Protein AF-A0A971K6E2-F1 (afdb_monomer)

Structure (mmCIF, N/CA/C/O backbone):
data_AF-A0A971K6E2-F1
#
_entry.id   AF-A0A971K6E2-F1
#
loop_
_atom_site.group_PDB
_atom_site.id
_atom_site.type_symbol
_atom_site.label_atom_id
_atom_site.label_alt_id
_atom_site.label_comp_id
_atom_site.label_asym_id
_atom_site.label_entity_id
_atom_site.label_seq_id
_atom_site.pdbx_PDB_ins_code
_atom_site.Cartn_x
_atom_site.Cartn_y
_atom_site.Cartn_z
_atom_site.occupancy
_atom_site.B_iso_or_equiv
_atom_site.auth_seq_id
_atom_site.auth_comp_id
_atom_site.auth_asym_id
_atom_site.auth_atom_id
_atom_site.pdbx_PDB_model_num
ATOM 1 N N . MET A 1 1 ? -3.226 -23.097 4.610 1.00 48.31 1 MET A N 1
ATOM 2 C CA . MET A 1 1 ? -4.183 -22.172 5.257 1.00 48.31 1 MET A CA 1
ATOM 3 C C . MET A 1 1 ? -3.437 -21.345 6.285 1.00 48.31 1 MET A C 1
ATOM 5 O O . MET A 1 1 ? -2.586 -21.902 6.966 1.00 48.31 1 MET A O 1
ATOM 9 N N . LYS A 1 2 ? -3.692 -20.036 6.366 1.00 54.94 2 LYS A N 1
ATOM 10 C CA . LYS A 1 2 ? -3.192 -19.197 7.465 1.00 54.94 2 LYS A CA 1
ATOM 11 C C . LYS A 1 2 ? -4.391 -18.617 8.205 1.00 54.94 2 LYS A C 1
ATOM 13 O O . LYS A 1 2 ? -5.265 -18.020 7.579 1.00 54.94 2 LYS A O 1
ATOM 18 N N . THR A 1 3 ? -4.412 -18.803 9.517 1.00 60.56 3 THR A N 1
ATOM 19 C CA . THR A 1 3 ? -5.441 -18.256 10.401 1.00 60.56 3 THR A CA 1
ATOM 20 C C . THR A 1 3 ? -4.994 -16.876 10.861 1.00 60.56 3 THR A C 1
ATOM 22 O O . THR A 1 3 ? -3.917 -16.730 11.442 1.00 60.56 3 THR A O 1
ATOM 25 N N . TYR A 1 4 ? -5.801 -15.857 10.581 1.00 60.03 4 TYR A N 1
ATOM 26 C CA . TYR A 1 4 ? -5.575 -14.498 11.060 1.00 60.03 4 TYR A CA 1
ATOM 27 C C . TYR A 1 4 ? -6.543 -14.210 12.201 1.00 60.03 4 TYR A C 1
ATOM 29 O O . TYR A 1 4 ? -7.752 -14.372 12.049 1.00 60.03 4 TYR A O 1
ATOM 37 N N . ILE A 1 5 ? -6.003 -13.793 13.343 1.00 66.12 5 ILE A N 1
ATOM 38 C CA . ILE A 1 5 ? -6.780 -13.396 14.517 1.00 66.12 5 ILE A CA 1
ATOM 39 C C . ILE A 1 5 ? -6.743 -11.873 14.589 1.00 66.12 5 ILE A C 1
ATOM 41 O O . ILE A 1 5 ? -5.662 -11.283 14.661 1.00 66.12 5 ILE A O 1
ATOM 45 N N . PHE A 1 6 ? -7.909 -11.239 14.538 1.00 66.44 6 PHE A N 1
ATOM 46 C CA . PHE A 1 6 ? -8.034 -9.789 14.659 1.00 66.44 6 PHE A CA 1
ATOM 47 C C . PHE A 1 6 ? -9.245 -9.428 15.515 1.00 66.44 6 PHE A C 1
ATOM 49 O O . PHE A 1 6 ? -10.191 -10.204 15.636 1.00 66.44 6 PHE A O 1
ATOM 56 N N . ARG A 1 7 ? -9.221 -8.241 16.116 1.00 67.00 7 ARG A N 1
ATOM 57 C CA . ARG A 1 7 ? -10.324 -7.704 16.913 1.00 67.00 7 ARG A CA 1
ATOM 58 C C . ARG A 1 7 ? -11.010 -6.573 16.162 1.00 67.00 7 ARG A C 1
ATOM 60 O O . ARG A 1 7 ? -10.358 -5.793 15.466 1.00 67.00 7 ARG A O 1
ATOM 67 N N . SER A 1 8 ? -12.328 -6.484 16.296 1.00 62.31 8 SER A N 1
ATOM 68 C CA . SER A 1 8 ? -13.113 -5.364 15.774 1.00 62.31 8 SER A CA 1
ATOM 69 C C . SER A 1 8 ? -13.676 -4.530 16.924 1.00 62.31 8 SER A C 1
ATOM 71 O O . SER A 1 8 ? -14.166 -5.080 17.911 1.00 62.31 8 SER A O 1
ATOM 73 N N . ILE A 1 9 ? -13.595 -3.202 16.809 1.00 63.19 9 ILE A N 1
ATOM 74 C CA . ILE A 1 9 ? -14.246 -2.256 17.726 1.00 63.19 9 ILE A CA 1
ATOM 75 C C . ILE A 1 9 ? -15.148 -1.332 16.920 1.00 63.19 9 ILE A C 1
ATOM 77 O O . ILE A 1 9 ? -14.732 -0.791 15.891 1.00 63.19 9 ILE A O 1
ATOM 81 N N . LEU A 1 10 ? -16.372 -1.129 17.402 1.00 61.12 10 LEU A N 1
ATOM 82 C CA . LEU A 1 10 ? -17.264 -0.124 16.845 1.00 61.12 10 LEU A CA 1
ATOM 83 C C . LEU A 1 10 ? -16.714 1.265 17.165 1.00 61.12 10 LEU A C 1
ATOM 85 O O . LEU A 1 10 ? -16.448 1.589 18.326 1.00 61.12 10 LEU A O 1
ATOM 89 N N . THR A 1 11 ? -16.543 2.073 16.127 1.00 57.09 11 THR A N 1
ATOM 90 C CA . THR A 1 11 ? -16.161 3.471 16.285 1.00 57.09 11 THR A CA 1
ATOM 91 C C . THR A 1 11 ? -17.369 4.337 15.979 1.00 57.09 11 THR A C 1
ATOM 93 O O . THR A 1 11 ? -17.895 4.298 14.868 1.00 57.09 11 THR A O 1
ATOM 96 N N . GLU A 1 12 ? -17.807 5.118 16.957 1.00 54.91 12 GLU A N 1
ATOM 97 C CA . GLU A 1 12 ? -18.881 6.088 16.776 1.00 54.91 12 GLU A CA 1
ATOM 98 C C . GLU A 1 12 ? -18.287 7.492 16.707 1.00 54.91 12 GLU A C 1
ATOM 100 O O . GLU A 1 12 ? -17.352 7.833 17.434 1.00 54.91 12 GLU A O 1
ATOM 105 N N . HIS A 1 13 ? -18.814 8.301 15.792 1.00 47.31 13 HIS A N 1
ATOM 106 C CA . HIS A 1 13 ? -18.538 9.727 15.781 1.00 47.31 13 HIS A CA 1
ATOM 107 C C . HIS A 1 13 ? -19.478 10.372 16.788 1.00 47.31 13 HIS A C 1
ATOM 109 O O . HIS A 1 13 ? -20.684 10.427 16.558 1.00 47.31 13 HIS A O 1
ATOM 115 N N . VAL A 1 14 ? -18.924 10.826 17.905 1.00 55.97 14 VAL A N 1
ATOM 116 C CA . VAL A 1 14 ? -19.667 11.560 18.922 1.00 55.97 14 VAL A CA 1
ATOM 117 C C . VAL A 1 14 ? -19.261 13.018 18.806 1.00 55.97 14 VAL A C 1
ATOM 119 O O . VAL A 1 14 ? -18.083 13.370 18.874 1.00 55.97 14 VAL A O 1
ATOM 122 N N . GLU A 1 15 ? -20.240 13.879 18.568 1.00 44.03 15 GLU A N 1
ATOM 123 C CA . GLU A 1 15 ? -20.032 15.319 18.562 1.00 44.03 15 GLU A CA 1
ATOM 124 C C . GLU A 1 15 ? -19.977 15.811 20.012 1.00 44.03 15 GLU A C 1
ATOM 126 O O . GLU A 1 15 ? -20.950 15.682 20.756 1.00 44.03 15 GLU A O 1
ATOM 131 N N . ARG A 1 16 ? -18.826 16.344 20.438 1.00 54.72 16 ARG A N 1
ATOM 132 C CA . ARG A 1 16 ? -18.672 16.962 21.761 1.00 54.72 16 ARG A CA 1
ATOM 133 C C . ARG A 1 16 ? -18.373 18.445 21.611 1.00 54.72 16 ARG A C 1
ATOM 135 O O . ARG A 1 16 ? -17.514 18.855 20.830 1.00 54.72 16 ARG A O 1
ATOM 142 N N . VAL A 1 17 ? -19.084 19.254 22.388 1.00 52.97 17 VAL A N 1
ATOM 143 C CA . VAL A 1 17 ? -18.851 20.699 22.470 1.00 52.97 17 VAL A CA 1
ATOM 144 C C . VAL A 1 17 ? -17.563 20.941 23.258 1.00 52.97 17 VAL A C 1
ATOM 146 O O . VAL A 1 17 ? -17.338 20.321 24.303 1.00 52.97 17 VAL A O 1
ATOM 149 N N . ILE A 1 18 ? -16.687 21.808 22.750 1.00 57.56 18 ILE A N 1
ATOM 150 C CA . ILE A 1 18 ? -15.455 22.175 23.453 1.00 57.56 18 ILE A CA 1
ATOM 151 C C . ILE A 1 18 ? -15.828 23.168 24.570 1.00 57.56 18 ILE A C 1
ATOM 153 O O . ILE A 1 18 ? -16.385 24.228 24.270 1.00 57.56 18 ILE A O 1
ATOM 157 N N . PRO A 1 19 ? -15.525 22.882 25.852 1.00 46.97 19 PRO A N 1
ATOM 1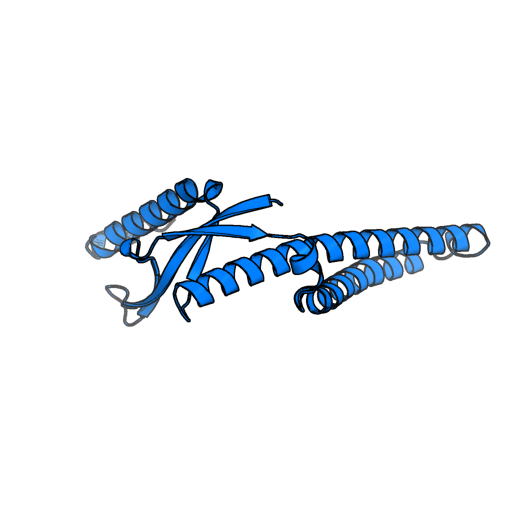58 C CA . PRO A 1 19 ? -15.949 23.727 2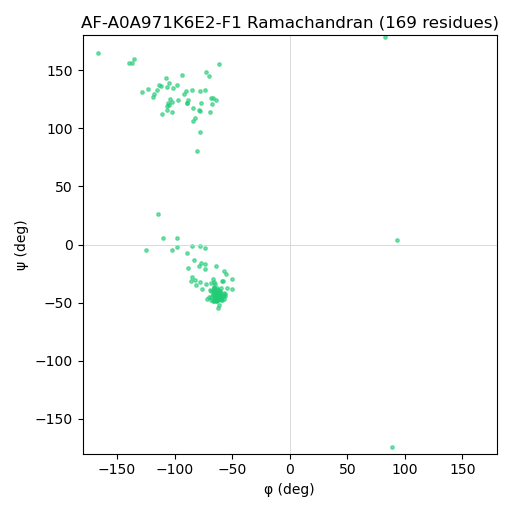6.962 1.00 46.97 19 PRO A CA 1
ATOM 159 C C . PRO A 1 19 ? -15.291 25.102 26.854 1.00 46.97 19 PRO A C 1
ATOM 161 O O . PRO A 1 19 ? -14.064 25.190 26.800 1.00 46.97 19 PRO A O 1
ATOM 164 N N . GLY A 1 20 ? -16.105 26.159 26.842 1.00 52.03 20 GLY A N 1
ATOM 165 C CA . GLY A 1 20 ? -15.648 27.547 26.711 1.00 52.03 20 GLY A CA 1
ATOM 166 C C . GLY A 1 20 ? -15.627 28.096 25.280 1.00 52.03 20 GLY A C 1
ATOM 167 O O . GLY A 1 20 ? -15.205 29.232 25.088 1.00 52.03 20 GLY A O 1
ATOM 168 N N . THR A 1 21 ? -16.092 27.341 24.276 1.00 55.91 21 THR A N 1
ATOM 169 C CA . THR A 1 21 ? -16.240 27.836 22.894 1.00 55.91 21 THR A CA 1
ATOM 170 C C . THR A 1 21 ? -17.580 27.413 22.282 1.00 55.91 21 THR A C 1
ATOM 172 O O . THR A 1 21 ? -18.182 26.443 22.730 1.00 55.91 21 THR A O 1
ATOM 175 N N . VAL A 1 22 ? -18.036 28.110 21.234 1.00 52.56 22 VAL A N 1
ATOM 176 C CA . VAL A 1 22 ? -19.247 27.753 20.454 1.00 52.56 22 VAL A CA 1
ATOM 177 C C . VAL A 1 22 ? -18.970 26.602 19.466 1.00 52.56 22 VAL A C 1
ATOM 179 O O . VAL A 1 22 ? -19.854 26.159 18.741 1.00 52.56 22 VAL A O 1
ATOM 182 N N . PHE A 1 23 ? -17.733 26.103 19.415 1.00 42.97 23 PHE A N 1
ATOM 183 C CA . PHE A 1 23 ? -17.315 25.087 18.459 1.00 42.97 23 PHE A CA 1
ATOM 184 C C . PHE A 1 23 ? -17.517 23.675 19.015 1.00 42.97 23 PHE A C 1
ATOM 186 O O . PHE A 1 23 ? -17.094 23.345 20.129 1.00 42.97 23 PHE A O 1
ATOM 193 N N . SER A 1 24 ? -18.129 22.819 18.202 1.00 49.09 24 SER A N 1
ATOM 194 C CA . SER A 1 24 ? -18.163 21.377 18.408 1.00 49.09 24 SER A CA 1
ATOM 195 C C . SER A 1 24 ? -17.018 20.702 17.655 1.00 49.09 24 SER A C 1
ATOM 197 O O . SER A 1 24 ? -16.593 21.141 16.583 1.00 49.09 24 SER A O 1
ATOM 199 N N . ARG A 1 25 ? -16.483 19.622 18.230 1.00 47.34 25 ARG A N 1
ATOM 200 C CA . ARG A 1 25 ? -15.513 18.751 17.566 1.00 47.34 25 ARG A CA 1
ATOM 201 C C . ARG A 1 25 ? -16.120 17.362 17.438 1.00 47.34 25 ARG A C 1
ATOM 203 O O . ARG A 1 25 ? -16.584 16.790 18.422 1.00 47.34 25 ARG A O 1
ATOM 210 N N . MET A 1 26 ? -16.085 16.803 16.229 1.00 45.81 26 MET A N 1
ATOM 211 C CA . MET A 1 26 ? -16.364 15.381 16.041 1.00 45.81 26 MET A CA 1
ATOM 212 C C . MET A 1 26 ? -15.216 14.575 16.639 1.00 45.81 26 MET A C 1
ATOM 214 O O . MET A 1 26 ? -14.085 14.621 16.146 1.00 45.81 26 MET A O 1
ATOM 218 N N . GLU A 1 27 ? -15.503 13.824 17.693 1.00 54.00 27 GLU A N 1
ATOM 219 C CA . GLU A 1 27 ? -14.555 12.917 18.312 1.00 54.00 27 GLU A CA 1
ATOM 220 C C . GLU A 1 27 ? -14.919 11.473 17.972 1.00 54.00 27 GLU A C 1
ATOM 222 O O . GLU A 1 27 ? -16.076 11.067 18.012 1.00 54.00 27 GLU A O 1
ATOM 227 N N . LEU A 1 28 ? -13.912 10.679 17.613 1.00 54.25 28 LEU A N 1
ATOM 228 C CA . LEU A 1 28 ? -14.083 9.235 17.493 1.00 54.25 28 LEU A CA 1
ATOM 229 C C . LEU A 1 28 ? -14.070 8.648 18.907 1.00 54.25 28 LEU A C 1
ATOM 231 O O . LEU A 1 28 ? -13.045 8.724 19.596 1.00 54.25 28 LEU A O 1
ATOM 235 N N . GLU A 1 29 ? -15.196 8.083 19.331 1.00 56.12 29 GLU A N 1
ATOM 236 C CA . GLU A 1 29 ? -15.305 7.294 20.553 1.00 56.12 29 GLU A CA 1
ATOM 237 C C . GLU A 1 29 ? -15.300 5.802 20.217 1.00 56.12 29 GLU A C 1
ATOM 239 O O . GLU A 1 29 ? -15.968 5.328 19.295 1.00 56.12 29 GLU A O 1
ATOM 244 N N . PHE A 1 30 ? -14.511 5.051 20.982 1.00 56.22 30 PHE A N 1
ATOM 245 C CA . PHE A 1 30 ? -14.396 3.605 20.856 1.00 56.22 30 PHE A CA 1
ATOM 246 C C . PHE A 1 30 ? -15.209 2.953 21.973 1.00 56.22 30 PHE A C 1
ATOM 248 O O . PHE A 1 30 ? -14.858 3.082 23.150 1.00 56.22 30 PHE A O 1
ATOM 255 N N . LYS A 1 31 ? -16.282 2.237 21.617 1.00 55.31 31 LYS A N 1
ATOM 256 C CA . LYS A 1 31 ? -17.064 1.456 22.585 1.00 55.31 31 LYS A CA 1
ATOM 257 C C . LYS A 1 31 ? -16.332 0.152 22.897 1.00 55.31 31 LYS A C 1
ATOM 259 O O . LYS A 1 31 ? -16.439 -0.832 22.167 1.00 55.31 31 LYS A O 1
ATOM 264 N N . GLU A 1 32 ? -15.577 0.147 23.994 1.00 55.44 32 GLU A N 1
ATOM 265 C CA . GLU A 1 32 ? -14.811 -1.021 24.467 1.00 55.44 32 GLU A CA 1
ATOM 266 C C . GLU A 1 32 ? -15.699 -2.253 24.718 1.00 55.44 32 GLU A C 1
ATOM 268 O O . GLU A 1 32 ? -15.279 -3.382 24.451 1.00 55.44 32 GLU A O 1
ATOM 273 N N . SER A 1 33 ? -16.960 -2.034 25.113 1.00 53.91 33 SER A N 1
ATOM 274 C CA . SER A 1 33 ? -17.973 -3.078 25.326 1.00 53.91 33 SER A CA 1
ATOM 275 C C . SER A 1 33 ? -18.359 -3.844 24.058 1.00 53.91 33 SER A C 1
ATOM 277 O O . SER A 1 33 ? -18.915 -4.934 24.146 1.00 53.91 33 SER A O 1
ATOM 279 N N . THR A 1 34 ? -18.067 -3.303 22.872 1.00 57.62 34 THR A N 1
ATOM 280 C CA . THR A 1 34 ? -18.366 -3.954 21.588 1.00 57.62 34 THR A CA 1
ATOM 281 C C . THR A 1 34 ? -17.147 -4.682 21.017 1.00 57.62 34 THR A C 1
ATOM 283 O O . THR A 1 34 ? -17.210 -5.188 19.900 1.00 57.62 34 THR A O 1
ATOM 286 N N . SER A 1 35 ? -16.021 -4.771 21.731 1.00 57.66 35 SER A N 1
ATOM 287 C CA . SER A 1 35 ? -14.852 -5.497 21.223 1.00 57.66 35 SER A CA 1
ATOM 288 C C . SER A 1 35 ? -15.134 -7.005 21.112 1.00 57.66 35 SER A C 1
ATOM 290 O O . SER A 1 35 ? -15.568 -7.635 22.071 1.00 57.66 35 SER A O 1
ATOM 292 N N . ALA A 1 36 ? -14.922 -7.606 19.935 1.00 62.62 36 ALA A N 1
ATOM 293 C CA . ALA A 1 36 ? -14.801 -9.065 19.830 1.00 62.62 36 ALA A CA 1
ATOM 294 C C . ALA A 1 36 ? -13.668 -9.477 18.911 1.00 62.62 36 ALA A C 1
ATOM 296 O O . ALA A 1 36 ? -13.224 -8.733 18.032 1.00 62.62 36 ALA A O 1
ATOM 297 N N . GLN A 1 37 ? -13.213 -10.694 19.168 1.00 60.56 37 GLN A N 1
ATOM 298 C CA . GLN A 1 37 ? -12.170 -11.369 18.435 1.00 60.56 37 GLN A CA 1
ATOM 299 C C . GLN A 1 37 ? -12.789 -12.203 17.316 1.00 60.56 37 GLN A C 1
ATOM 301 O O . GLN A 1 37 ? -13.689 -13.004 17.549 1.00 60.56 37 GLN A O 1
ATOM 306 N N . HIS A 1 38 ? -12.268 -12.027 16.110 1.00 65.81 38 HIS A N 1
ATOM 307 C CA . HIS A 1 38 ? -12.658 -12.760 14.919 1.00 65.81 38 HIS A CA 1
ATOM 308 C C . HIS A 1 38 ? -11.481 -13.623 14.463 1.00 65.81 38 HIS A C 1
ATOM 310 O O . HIS A 1 38 ? -10.325 -13.182 14.457 1.00 65.81 38 HIS A O 1
ATOM 316 N N . LYS A 1 39 ? -11.774 -14.868 14.082 1.00 57.66 39 LYS A N 1
ATOM 317 C CA . LYS A 1 39 ? -10.810 -15.773 13.452 1.00 57.66 39 LYS A CA 1
ATOM 318 C C . LYS A 1 39 ? -11.164 -15.876 11.980 1.00 57.66 39 LYS A C 1
ATOM 320 O O . LYS A 1 39 ? -12.227 -16.371 11.632 1.00 57.66 39 LYS A O 1
ATOM 325 N N . LEU A 1 40 ? -10.265 -15.412 11.124 1.00 59.16 40 LEU A N 1
ATOM 326 C CA . LEU A 1 40 ? -10.455 -15.452 9.685 1.00 59.16 40 LEU A CA 1
ATOM 327 C C . LEU A 1 40 ? -9.488 -16.453 9.074 1.00 59.16 40 LEU A C 1
ATOM 329 O O . LEU A 1 40 ? -8.268 -16.259 9.067 1.00 59.16 40 LEU A O 1
ATOM 333 N N . GLU A 1 41 ? -10.053 -17.538 8.563 1.00 60.91 41 GLU A N 1
ATOM 334 C CA . GLU A 1 41 ? -9.325 -18.517 7.774 1.00 60.91 41 GLU A CA 1
ATOM 335 C C . GLU A 1 41 ? -9.277 -18.035 6.329 1.00 60.91 41 GLU A C 1
ATOM 337 O O . GLU A 1 41 ? -10.275 -18.026 5.612 1.00 60.91 41 GLU A O 1
ATOM 342 N N . LEU A 1 42 ? -8.103 -17.571 5.904 1.00 58.28 42 LEU A N 1
ATOM 343 C CA . LEU A 1 42 ? -7.909 -17.063 4.553 1.00 58.28 42 LEU A CA 1
ATOM 344 C C . LEU A 1 42 ? -7.188 -18.095 3.693 1.00 58.28 42 LEU A C 1
ATOM 346 O O . LEU A 1 42 ? -6.051 -18.498 3.967 1.00 58.28 42 LEU A O 1
ATOM 350 N N . SER A 1 43 ? -7.845 -18.465 2.597 1.00 64.25 43 SER A N 1
ATOM 351 C CA . SER A 1 43 ? -7.194 -19.073 1.446 1.00 64.25 43 SER A CA 1
ATOM 352 C C . SER A 1 43 ? -6.637 -17.974 0.539 1.00 64.25 43 SER A C 1
ATOM 354 O O . SER A 1 43 ? -7.332 -17.011 0.212 1.00 64.25 43 SER A O 1
ATOM 356 N N . LEU A 1 44 ? -5.378 -18.118 0.110 1.00 60.47 44 LEU A N 1
ATOM 357 C CA . LEU A 1 44 ? -4.733 -17.199 -0.839 1.00 60.47 44 LEU A CA 1
ATOM 358 C C . LEU A 1 44 ? -5.504 -17.123 -2.162 1.00 60.47 44 LEU A C 1
ATOM 360 O O . LEU A 1 44 ? -5.562 -16.064 -2.777 1.00 60.47 44 LEU A O 1
ATOM 364 N N . LYS A 1 45 ? -6.148 -18.227 -2.560 1.00 63.25 45 LYS A N 1
ATOM 365 C CA . LYS A 1 45 ? -6.968 -18.302 -3.772 1.00 63.25 45 LYS A CA 1
ATOM 366 C C . LYS A 1 45 ? -8.119 -17.300 -3.727 1.00 63.25 45 LYS A C 1
ATOM 368 O O . LYS A 1 45 ? -8.298 -16.538 -4.668 1.00 63.25 45 LYS A O 1
ATOM 373 N N . ASP A 1 46 ? -8.807 -17.215 -2.594 1.00 64.25 46 ASP A N 1
ATOM 374 C CA . ASP A 1 46 ? -9.939 -16.306 -2.440 1.00 64.25 46 ASP A CA 1
ATOM 375 C C . ASP A 1 46 ? -9.504 -14.837 -2.311 1.00 64.25 46 ASP A C 1
ATOM 377 O O . ASP A 1 46 ? -10.340 -13.945 -2.387 1.00 64.25 46 ASP A O 1
ATOM 381 N N . LEU A 1 47 ? -8.229 -14.585 -2.013 1.00 63.06 47 LEU A N 1
ATOM 382 C CA . LEU A 1 47 ? -7.626 -13.251 -1.935 1.00 63.06 47 LEU A CA 1
ATOM 383 C C . LEU A 1 47 ? -7.244 -12.747 -3.336 1.00 63.06 47 LEU A C 1
ATOM 385 O O . LEU A 1 47 ? -7.307 -11.552 -3.604 1.00 63.06 47 LEU A O 1
ATOM 389 N N . LEU A 1 48 ? -6.895 -13.675 -4.232 1.00 62.88 48 LEU A N 1
ATOM 390 C CA . LEU A 1 48 ? -6.578 -13.393 -5.628 1.00 62.88 48 LEU A CA 1
ATOM 391 C C . LEU A 1 48 ? -7.845 -13.133 -6.457 1.00 62.88 48 LEU A C 1
ATOM 393 O O . LEU A 1 48 ? -7.848 -12.225 -7.266 1.00 62.88 48 LEU A O 1
ATOM 397 N N . THR A 1 49 ? -8.961 -13.833 -6.243 1.00 64.69 49 THR A N 1
ATOM 398 C CA . THR A 1 49 ? -10.193 -13.607 -7.040 1.00 64.69 49 THR A CA 1
ATOM 399 C C . THR A 1 49 ? -10.965 -12.318 -6.729 1.00 64.69 49 THR A C 1
ATOM 401 O O . THR A 1 49 ? -11.967 -12.038 -7.388 1.00 64.69 49 THR A O 1
ATOM 404 N N . ASP A 1 50 ? -10.537 -11.532 -5.744 1.00 67.56 50 ASP A N 1
ATOM 405 C CA . ASP A 1 50 ? -11.256 -10.335 -5.310 1.00 67.56 50 ASP A CA 1
ATOM 406 C C . ASP A 1 50 ? -11.139 -9.180 -6.332 1.00 67.56 50 ASP A C 1
ATOM 408 O O . ASP A 1 50 ? -10.122 -8.986 -7.006 1.00 67.56 50 ASP A O 1
ATOM 412 N N . ARG A 1 51 ? -12.182 -8.345 -6.421 1.00 69.00 51 ARG A N 1
ATOM 413 C CA . ARG A 1 51 ? -12.228 -7.122 -7.243 1.00 69.00 51 ARG A CA 1
ATOM 414 C C . ARG A 1 51 ? -11.101 -6.147 -6.885 1.00 69.00 51 ARG A C 1
ATOM 416 O O . ARG A 1 51 ? -10.688 -5.356 -7.739 1.00 69.00 51 ARG A O 1
ATOM 423 N N . ALA A 1 52 ? -10.565 -6.268 -5.668 1.00 72.00 52 ALA A N 1
ATOM 424 C CA . ALA A 1 52 ? -9.355 -5.603 -5.195 1.00 72.00 52 ALA A CA 1
ATOM 425 C C . ALA A 1 52 ? -8.155 -5.764 -6.145 1.00 72.00 52 ALA A C 1
ATOM 427 O O . ALA A 1 52 ? -7.321 -4.861 -6.226 1.00 72.00 52 ALA A O 1
ATOM 428 N N . TRP A 1 53 ? -8.070 -6.865 -6.902 1.00 74.75 53 TRP A N 1
ATOM 429 C CA . TRP A 1 53 ? -6.958 -7.100 -7.824 1.00 74.75 53 TRP A CA 1
ATOM 430 C C . TRP A 1 53 ? -6.937 -6.089 -8.977 1.00 74.75 53 TRP A C 1
ATOM 432 O O . TRP A 1 53 ? -5.877 -5.568 -9.336 1.00 74.75 53 TRP A O 1
ATOM 442 N N . ARG A 1 54 ? -8.122 -5.738 -9.501 1.00 77.88 54 ARG A N 1
ATOM 443 C CA . ARG A 1 54 ? -8.266 -4.760 -10.591 1.00 77.88 54 ARG A CA 1
ATOM 444 C C . ARG A 1 54 ? -7.986 -3.345 -10.104 1.00 77.88 54 ARG A C 1
ATOM 446 O O . ARG A 1 54 ? -7.223 -2.632 -10.741 1.00 77.88 54 ARG A O 1
ATOM 453 N N . SER A 1 55 ? -8.557 -2.935 -8.970 1.00 81.75 55 SER A N 1
ATOM 454 C CA . SER A 1 55 ? -8.327 -1.585 -8.433 1.00 81.75 55 SER A CA 1
ATOM 455 C C . SER A 1 55 ? -6.863 -1.366 -8.049 1.00 81.75 55 SER A C 1
ATOM 457 O O . SER A 1 55 ? -6.294 -0.321 -8.355 1.00 81.75 55 SER A O 1
ATOM 459 N N . SER A 1 56 ? -6.226 -2.373 -7.445 1.00 82.31 56 SER A N 1
ATOM 460 C CA . SER A 1 56 ? -4.809 -2.308 -7.073 1.00 82.31 56 SER A CA 1
ATOM 461 C C . SER A 1 56 ? -3.897 -2.226 -8.298 1.00 82.31 56 SER A C 1
ATOM 463 O O . SER A 1 56 ? -2.871 -1.552 -8.232 1.00 82.31 56 SER A O 1
ATOM 465 N N . LEU A 1 57 ? -4.280 -2.852 -9.420 1.00 83.50 57 LEU A N 1
ATOM 466 C CA . LEU A 1 57 ? -3.543 -2.753 -10.683 1.00 83.50 57 LEU A CA 1
ATOM 467 C C . LEU A 1 57 ? -3.499 -1.303 -11.166 1.00 83.50 57 LEU A C 1
ATOM 469 O O . LEU A 1 57 ? -2.416 -0.769 -11.383 1.00 83.50 57 LEU A O 1
ATOM 473 N N . PHE A 1 58 ? -4.654 -0.640 -11.258 1.00 86.12 58 PHE A N 1
ATOM 474 C CA . PHE A 1 58 ? -4.722 0.748 -11.723 1.00 86.12 58 PHE A CA 1
ATOM 475 C C . PHE A 1 58 ? -3.954 1.712 -10.817 1.00 86.12 58 PHE A C 1
ATOM 477 O O . PHE A 1 58 ? -3.235 2.571 -11.318 1.00 86.12 58 PHE A O 1
ATOM 484 N N . ILE A 1 59 ? -4.048 1.543 -9.495 1.00 85.62 59 ILE A N 1
ATOM 485 C CA . ILE A 1 59 ? -3.298 2.377 -8.546 1.00 85.62 59 ILE A CA 1
ATOM 486 C C . ILE A 1 59 ? -1.791 2.166 -8.728 1.00 85.62 59 ILE A C 1
ATOM 488 O O . ILE A 1 59 ? -1.046 3.138 -8.836 1.00 85.62 59 ILE A O 1
ATOM 492 N N . SER A 1 60 ? -1.339 0.911 -8.803 1.00 87.44 60 SER A N 1
ATOM 493 C CA . SER A 1 60 ? 0.082 0.610 -9.004 1.00 87.44 60 SER A CA 1
ATOM 494 C C . SER A 1 60 ? 0.605 1.165 -10.331 1.00 87.44 60 SER A C 1
ATOM 496 O O . SER A 1 60 ? 1.669 1.778 -10.350 1.00 87.44 60 SER A O 1
ATOM 498 N N . LEU A 1 61 ? -0.178 1.052 -11.410 1.00 87.94 61 LEU A N 1
ATOM 499 C CA . LEU A 1 61 ? 0.165 1.597 -12.719 1.00 87.94 61 LEU A CA 1
ATOM 500 C C . LEU A 1 61 ? 0.249 3.120 -12.700 1.00 87.94 61 LEU A C 1
ATOM 502 O O . LEU A 1 61 ? 1.194 3.656 -13.259 1.00 87.94 61 LEU A O 1
ATOM 506 N N . LEU A 1 62 ? -0.681 3.820 -12.048 1.00 91.06 62 LEU A N 1
ATOM 507 C CA . LEU A 1 62 ? -0.639 5.283 -11.946 1.00 91.06 62 LEU A CA 1
ATOM 508 C C . LEU A 1 62 ? 0.613 5.765 -11.207 1.00 91.06 62 LEU A C 1
ATOM 510 O O . LEU A 1 62 ? 1.297 6.674 -11.676 1.00 91.06 62 LEU A O 1
ATOM 514 N N . VAL A 1 63 ? 0.942 5.129 -10.079 1.00 89.62 63 VAL A N 1
ATOM 515 C CA . VAL A 1 63 ? 2.138 5.468 -9.294 1.00 89.62 63 VAL A CA 1
ATOM 516 C C . VAL A 1 63 ? 3.406 5.184 -10.099 1.00 89.62 63 VAL A C 1
ATOM 518 O O . VAL A 1 63 ? 4.275 6.049 -10.215 1.00 89.62 63 VAL A O 1
ATOM 521 N N . CYS A 1 64 ? 3.509 3.997 -10.698 1.00 91.31 64 CYS A N 1
ATOM 522 C CA . CYS A 1 64 ? 4.675 3.615 -11.484 1.00 91.31 64 CYS A CA 1
ATOM 523 C C . CYS A 1 64 ? 4.812 4.457 -12.756 1.00 91.31 64 CYS A C 1
ATOM 525 O O . CYS A 1 64 ? 5.907 4.927 -13.039 1.00 91.31 64 CYS A O 1
ATOM 527 N N . ALA A 1 65 ? 3.729 4.722 -13.487 1.00 89.31 65 ALA A N 1
ATOM 528 C CA . ALA A 1 65 ? 3.759 5.577 -14.671 1.00 89.31 65 ALA A CA 1
ATOM 529 C C . ALA A 1 65 ? 4.215 7.001 -14.331 1.00 89.31 65 ALA A C 1
ATOM 531 O O . ALA A 1 65 ? 5.012 7.569 -15.071 1.00 89.31 65 ALA A O 1
ATOM 532 N N . GLY A 1 66 ? 3.780 7.554 -13.194 1.00 91.00 66 GLY A N 1
ATOM 533 C CA . GLY A 1 66 ? 4.256 8.853 -12.719 1.00 91.00 66 GLY A CA 1
ATOM 534 C C . GLY A 1 66 ? 5.759 8.855 -12.428 1.00 91.00 66 GLY A C 1
ATOM 535 O O . GLY A 1 66 ? 6.502 9.656 -12.992 1.00 91.00 66 GLY A O 1
ATOM 536 N N . VAL A 1 67 ? 6.233 7.935 -11.584 1.00 92.38 67 VAL A N 1
ATOM 537 C CA . VAL A 1 67 ? 7.644 7.899 -11.150 1.00 92.38 67 VAL A CA 1
ATOM 538 C C . VAL A 1 67 ? 8.589 7.517 -12.294 1.00 92.38 67 VAL A C 1
ATOM 540 O O . VAL A 1 67 ? 9.598 8.191 -12.522 1.00 92.38 67 VAL A O 1
ATOM 543 N N . PHE A 1 68 ? 8.272 6.457 -13.037 1.00 92.12 68 PHE A N 1
ATOM 544 C CA . PHE A 1 68 ? 9.091 6.013 -14.165 1.00 92.12 68 PHE A CA 1
ATOM 545 C C . PHE A 1 68 ? 8.967 6.962 -15.359 1.00 92.12 68 PHE A C 1
ATOM 547 O O . PHE A 1 68 ? 9.960 7.236 -16.017 1.00 92.12 68 PHE A O 1
ATOM 554 N N . GLY A 1 69 ? 7.805 7.570 -15.603 1.00 90.50 69 GLY A N 1
ATOM 555 C CA . GLY A 1 69 ? 7.667 8.604 -16.632 1.00 90.50 69 GLY A CA 1
ATOM 556 C C . GLY A 1 69 ? 8.559 9.820 -16.363 1.00 90.50 69 GLY A C 1
ATOM 557 O O . GLY A 1 69 ? 9.275 10.273 -17.257 1.00 90.50 69 GLY A O 1
ATOM 558 N N . LEU A 1 70 ? 8.582 10.309 -15.118 1.00 93.19 70 LEU A N 1
ATOM 559 C CA . LEU A 1 70 ? 9.434 11.434 -14.718 1.00 93.19 70 LEU A CA 1
ATOM 560 C C . LEU A 1 70 ? 10.923 11.093 -14.804 1.00 93.19 70 LEU A C 1
ATOM 562 O O . LEU A 1 70 ? 11.704 11.851 -15.379 1.00 93.19 70 LEU A O 1
ATOM 566 N N . THR A 1 71 ? 11.324 9.946 -14.254 1.00 91.56 71 THR A N 1
ATOM 567 C CA . THR A 1 71 ? 12.736 9.537 -14.266 1.00 91.56 71 THR A CA 1
ATOM 568 C C . THR A 1 71 ? 13.220 9.194 -15.676 1.00 91.56 71 THR A C 1
ATOM 570 O O . THR A 1 71 ? 14.355 9.520 -16.014 1.00 91.56 71 THR A O 1
ATOM 573 N N . TRP A 1 72 ? 12.356 8.651 -16.537 1.00 89.88 72 TRP A N 1
ATOM 574 C CA . TRP A 1 72 ? 12.635 8.476 -17.961 1.00 89.88 72 TRP A CA 1
ATOM 575 C C . TRP A 1 72 ? 12.843 9.811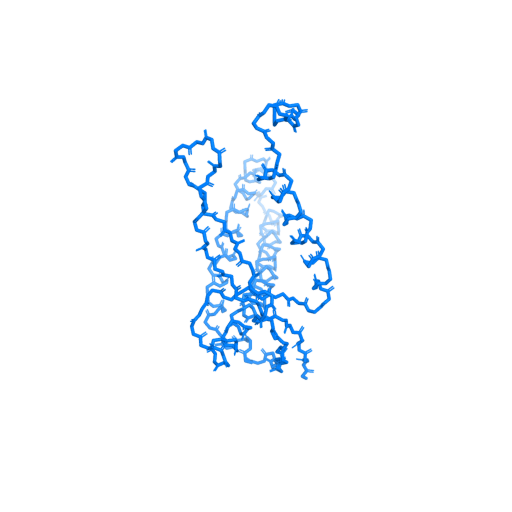 -18.678 1.00 89.88 72 TRP A C 1
ATOM 577 O O . TRP A 1 72 ? 13.837 9.983 -19.384 1.00 89.88 72 TRP A O 1
ATOM 587 N N . GLY A 1 73 ? 11.949 10.783 -18.466 1.00 88.75 73 GLY A N 1
ATOM 588 C CA . GLY A 1 73 ? 12.089 12.128 -19.028 1.00 88.75 73 GLY A CA 1
ATOM 589 C C . GLY A 1 73 ? 13.413 12.783 -18.627 1.00 88.75 73 GLY A C 1
ATOM 590 O O . GLY A 1 73 ? 14.138 13.299 -19.479 1.00 88.75 73 GLY A O 1
ATOM 591 N N . LEU A 1 74 ? 13.783 12.673 -17.348 1.00 91.31 74 LEU A N 1
ATOM 592 C CA . LEU A 1 74 ? 15.065 13.157 -16.835 1.00 91.31 74 LEU A CA 1
ATOM 593 C C . LEU A 1 74 ? 16.257 12.440 -17.492 1.00 91.31 74 LEU A C 1
ATOM 595 O O . LEU A 1 74 ? 17.243 13.081 -17.864 1.00 91.31 74 LEU A O 1
ATOM 599 N N . MET A 1 75 ? 16.160 11.122 -17.676 1.00 88.06 75 MET A N 1
ATOM 600 C CA . MET A 1 75 ? 17.198 10.308 -18.310 1.00 88.06 75 MET A CA 1
ATOM 601 C C . MET A 1 75 ? 17.425 10.721 -19.771 1.00 88.06 75 MET A C 1
ATOM 603 O O . MET A 1 75 ? 18.566 10.849 -20.208 1.00 88.06 75 MET A O 1
ATOM 607 N N . VAL A 1 76 ? 16.355 10.998 -20.519 1.00 87.62 76 VAL A N 1
ATOM 608 C CA . VAL A 1 76 ? 16.441 11.449 -21.918 1.00 87.62 76 VAL A CA 1
ATOM 609 C C . VAL A 1 76 ? 17.098 12.827 -22.043 1.00 87.62 76 VAL A C 1
ATOM 611 O O . VAL A 1 76 ? 17.862 13.052 -22.983 1.00 87.62 76 VAL A O 1
ATOM 614 N N . ILE A 1 77 ? 16.834 13.742 -21.105 1.00 89.00 77 ILE A N 1
ATOM 615 C CA . ILE A 1 77 ? 17.432 15.087 -21.104 1.00 89.00 77 ILE A CA 1
ATOM 616 C C . ILE A 1 77 ? 18.927 15.014 -20.772 1.00 89.00 77 ILE A C 1
ATOM 618 O O . ILE A 1 77 ? 19.741 15.637 -21.451 1.00 89.00 77 ILE A O 1
ATOM 622 N N . THR A 1 78 ? 19.294 14.236 -19.754 1.00 86.75 78 THR A N 1
ATOM 623 C CA . THR A 1 78 ? 20.664 14.187 -19.215 1.00 86.75 78 THR A CA 1
ATOM 624 C C . THR A 1 78 ? 21.609 13.288 -20.014 1.00 86.75 78 THR A C 1
ATOM 626 O O . THR A 1 78 ? 22.786 13.610 -20.152 1.00 86.75 78 THR A O 1
ATOM 629 N N . LEU A 1 79 ? 21.115 12.181 -20.576 1.00 83.75 79 LEU A N 1
ATOM 630 C CA . LEU A 1 79 ? 21.935 11.138 -21.211 1.00 83.75 79 LEU A CA 1
ATOM 631 C C . LEU A 1 79 ? 21.690 11.013 -22.719 1.00 83.75 79 LEU A C 1
ATOM 633 O O . LEU A 1 79 ? 21.920 9.959 -23.315 1.00 83.75 79 LEU A O 1
ATOM 637 N N . LYS A 1 80 ? 21.247 12.098 -23.360 1.00 77.06 80 LYS A N 1
ATOM 638 C CA . LYS A 1 80 ? 20.804 12.129 -24.763 1.00 77.06 80 LYS A CA 1
ATOM 639 C C . LYS A 1 80 ? 21.796 11.489 -25.750 1.00 77.06 80 LYS A C 1
ATOM 641 O O . LYS A 1 80 ? 21.364 10.785 -26.657 1.00 77.06 80 LYS A O 1
ATOM 646 N N . GLY A 1 81 ? 23.105 11.680 -25.548 1.00 71.44 81 GLY A N 1
ATOM 647 C CA . GLY A 1 81 ? 24.161 11.082 -26.382 1.00 71.44 81 GLY A CA 1
ATOM 648 C C . GLY A 1 81 ? 24.455 9.605 -26.084 1.00 71.44 81 GLY A C 1
ATOM 649 O O . GLY A 1 81 ? 24.758 8.847 -26.996 1.00 71.44 81 GLY A O 1
ATOM 650 N N . ALA A 1 82 ? 24.304 9.163 -24.832 1.00 73.12 82 ALA A N 1
ATOM 651 C CA . ALA A 1 82 ? 24.524 7.768 -24.431 1.00 73.12 82 ALA A CA 1
ATOM 652 C C . ALA A 1 82 ? 23.339 6.845 -24.785 1.00 73.12 82 ALA A C 1
ATOM 654 O O . ALA A 1 82 ? 23.485 5.626 -24.846 1.00 73.12 82 ALA A O 1
ATOM 655 N N . LEU A 1 83 ? 22.161 7.428 -25.030 1.00 75.38 83 LEU A N 1
ATOM 656 C CA . LEU A 1 83 ? 20.936 6.723 -25.423 1.00 75.38 83 LEU A CA 1
ATOM 657 C C . LEU A 1 83 ? 20.830 6.454 -26.936 1.00 75.38 83 LEU A C 1
ATOM 659 O O . LEU A 1 83 ? 19.838 5.859 -27.378 1.00 75.38 83 LEU A O 1
ATOM 663 N N . GLN A 1 84 ? 21.814 6.901 -27.721 1.00 77.19 84 GLN A N 1
ATOM 664 C CA . GLN A 1 84 ? 21.910 6.668 -29.160 1.00 77.19 84 GLN A CA 1
ATOM 665 C C . GLN A 1 84 ? 22.849 5.486 -29.449 1.00 77.19 84 GLN A C 1
ATOM 667 O O . GLN A 1 84 ? 23.905 5.347 -28.837 1.00 77.19 84 GLN A O 1
ATOM 672 N N . GLY A 1 85 ? 22.448 4.616 -30.380 1.00 80.50 85 GLY A N 1
ATOM 673 C CA . GLY A 1 85 ? 23.179 3.393 -30.725 1.00 80.50 85 GLY A CA 1
ATOM 674 C C . GLY A 1 85 ? 22.791 2.167 -29.889 1.00 80.50 85 GLY A C 1
ATOM 675 O O . GLY A 1 85 ? 21.863 2.197 -29.081 1.00 80.50 85 GLY A O 1
ATOM 676 N N . ASP A 1 86 ? 23.520 1.072 -30.100 1.00 80.38 86 ASP A N 1
ATOM 677 C CA . ASP A 1 86 ? 23.163 -0.271 -29.616 1.00 80.38 86 ASP A CA 1
ATOM 678 C C . ASP A 1 86 ? 23.184 -0.389 -28.076 1.00 80.38 86 ASP A C 1
ATOM 680 O O . ASP A 1 86 ? 22.297 -0.973 -27.450 1.00 80.38 86 ASP A O 1
ATOM 684 N N . ARG A 1 87 ? 24.137 0.302 -27.431 1.00 79.31 87 ARG A N 1
ATOM 685 C CA . ARG A 1 87 ? 24.198 0.439 -25.962 1.00 79.31 87 ARG A CA 1
ATOM 686 C C . ARG A 1 87 ? 23.005 1.210 -25.398 1.00 79.31 87 ARG A C 1
ATOM 688 O O . ARG A 1 87 ? 22.522 0.882 -24.316 1.00 79.31 87 ARG A O 1
ATOM 695 N N . GLY A 1 88 ? 22.503 2.195 -26.142 1.00 82.75 88 GLY A N 1
ATOM 696 C CA . GLY A 1 88 ? 21.310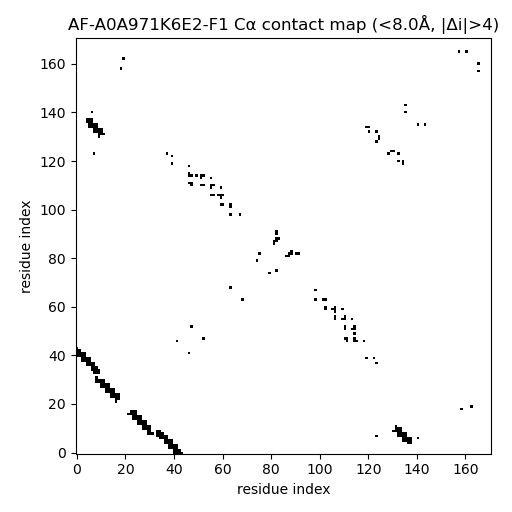 2.945 -25.778 1.00 82.75 88 GLY A CA 1
ATOM 697 C C . GLY A 1 88 ? 20.096 2.030 -25.672 1.00 82.75 88 GLY A C 1
ATOM 698 O O . GLY A 1 88 ? 19.393 2.085 -24.669 1.00 82.75 88 GLY A O 1
ATOM 699 N N . THR A 1 89 ? 19.894 1.141 -26.651 1.00 85.56 89 THR A N 1
ATOM 700 C CA . THR A 1 89 ? 18.791 0.162 -26.688 1.00 85.56 89 THR A CA 1
ATOM 701 C C . THR A 1 89 ? 18.784 -0.757 -25.466 1.00 85.56 89 THR A C 1
ATOM 703 O O . THR A 1 89 ? 17.734 -0.940 -24.848 1.00 85.56 89 THR A O 1
ATOM 706 N N . LEU A 1 90 ? 19.952 -1.261 -25.055 1.00 88.12 90 LEU A N 1
ATOM 707 C CA . LEU A 1 90 ? 20.113 -2.062 -23.833 1.00 88.12 90 LEU A CA 1
ATOM 708 C C . LEU A 1 90 ? 19.710 -1.293 -22.565 1.00 88.12 90 LEU A C 1
ATOM 710 O O . LEU A 1 90 ? 19.031 -1.843 -21.695 1.00 88.12 90 LEU A O 1
ATOM 714 N N . ILE A 1 91 ? 20.065 -0.009 -22.466 1.00 87.25 91 ILE A N 1
ATOM 715 C CA . ILE A 1 91 ? 19.675 0.839 -21.328 1.00 87.25 91 ILE A CA 1
ATOM 716 C C . ILE A 1 91 ? 18.152 1.035 -21.302 1.00 87.25 91 ILE A C 1
ATOM 718 O O . ILE A 1 91 ? 17.539 0.882 -20.248 1.00 87.25 91 ILE A O 1
ATOM 722 N N . LYS A 1 92 ? 17.508 1.286 -22.453 1.00 88.56 92 LYS A N 1
ATOM 723 C CA . LYS A 1 92 ? 16.035 1.415 -22.516 1.00 88.56 92 LYS A CA 1
ATOM 724 C C . LYS A 1 92 ? 15.344 0.114 -22.110 1.00 88.56 92 LYS A C 1
ATOM 726 O O . LYS A 1 92 ? 14.398 0.140 -21.328 1.00 88.56 92 LYS A O 1
ATOM 731 N N . ALA A 1 93 ? 15.829 -1.017 -22.624 1.00 89.56 93 ALA A N 1
ATOM 732 C CA . ALA A 1 93 ? 15.261 -2.334 -22.355 1.00 89.56 93 ALA A CA 1
ATOM 733 C C . ALA A 1 93 ? 15.406 -2.735 -20.880 1.00 89.56 93 ALA A C 1
ATOM 735 O O . ALA A 1 93 ? 14.435 -3.165 -20.260 1.00 89.56 93 ALA A O 1
ATOM 736 N N . SER A 1 94 ? 16.592 -2.547 -20.296 1.00 90.25 94 SER A N 1
ATOM 737 C CA . SER A 1 94 ? 16.832 -2.827 -18.874 1.00 90.25 94 SER A CA 1
ATOM 738 C C . SER A 1 94 ? 16.005 -1.918 -17.966 1.00 90.25 94 SER A C 1
ATOM 740 O O . SER A 1 94 ? 15.376 -2.405 -17.028 1.00 90.25 94 SER A O 1
ATOM 742 N N . TYR A 1 95 ? 15.916 -0.625 -18.279 1.00 91.38 95 TYR A N 1
ATOM 743 C CA . TYR A 1 95 ? 15.070 0.309 -17.543 1.00 91.38 95 TYR A CA 1
ATOM 744 C C . TYR A 1 95 ? 13.587 -0.086 -17.609 1.00 91.38 95 TYR A C 1
ATOM 746 O O . TYR A 1 95 ? 12.910 -0.122 -16.580 1.00 91.38 95 TYR A O 1
ATOM 754 N N . ALA A 1 96 ? 13.083 -0.450 -18.791 1.00 90.25 96 ALA A N 1
ATOM 755 C CA . ALA A 1 96 ? 11.713 -0.929 -18.955 1.00 90.25 96 ALA A CA 1
ATOM 756 C C . ALA A 1 96 ? 11.463 -2.226 -18.167 1.00 90.25 96 ALA A C 1
ATOM 758 O O . ALA A 1 96 ? 10.458 -2.331 -17.465 1.00 90.25 96 ALA A O 1
ATOM 759 N N . ALA A 1 97 ? 12.394 -3.184 -18.215 1.00 92.56 97 ALA A N 1
ATOM 760 C CA . ALA A 1 97 ? 12.290 -4.439 -17.474 1.00 92.56 97 ALA A CA 1
ATOM 761 C C . ALA A 1 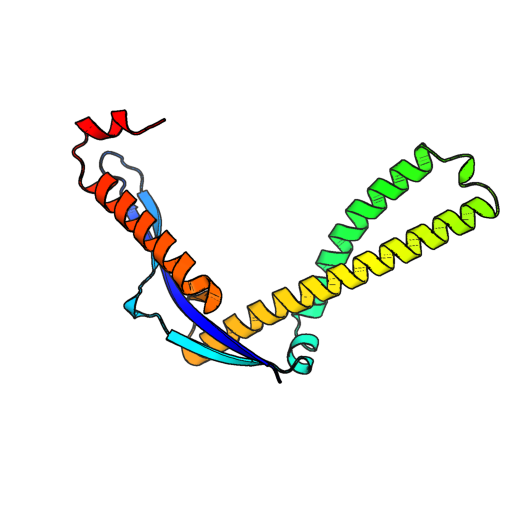97 ? 12.235 -4.207 -15.956 1.00 92.56 97 ALA A C 1
ATOM 763 O O . ALA A 1 97 ? 11.365 -4.757 -15.279 1.00 92.56 97 ALA A O 1
ATOM 764 N N . VAL A 1 98 ? 13.104 -3.339 -15.424 1.00 92.88 98 VAL A N 1
ATOM 765 C CA . VAL A 1 98 ? 13.092 -2.954 -14.003 1.00 92.88 98 VAL A CA 1
ATOM 766 C C . VAL A 1 98 ? 11.785 -2.250 -13.642 1.00 92.88 98 VAL A C 1
ATOM 768 O O . VAL A 1 98 ? 11.184 -2.567 -12.618 1.00 92.88 98 VAL A O 1
ATOM 771 N N . SER A 1 99 ? 11.305 -1.347 -14.498 1.00 90.12 99 SER A N 1
ATOM 772 C CA . SER A 1 99 ? 10.050 -0.619 -14.276 1.00 90.12 99 SER A CA 1
ATOM 773 C C . SER A 1 99 ? 8.854 -1.568 -14.171 1.00 90.12 99 SER A C 1
ATOM 775 O O . SER A 1 99 ? 8.042 -1.454 -13.252 1.00 90.12 99 SER A O 1
ATOM 777 N N . ILE A 1 100 ? 8.775 -2.553 -15.071 1.00 91.25 100 ILE A N 1
ATOM 778 C CA . ILE A 1 100 ? 7.732 -3.586 -15.061 1.00 91.25 100 ILE A CA 1
ATOM 779 C C . ILE A 1 100 ? 7.854 -4.461 -13.809 1.00 91.25 100 ILE A C 1
ATOM 781 O O . ILE A 1 100 ? 6.848 -4.709 -13.145 1.00 91.25 100 ILE A O 1
ATOM 785 N N . ALA A 1 101 ? 9.067 -4.892 -13.450 1.00 92.88 101 ALA A N 1
ATOM 786 C CA . ALA A 1 101 ? 9.296 -5.720 -12.268 1.00 92.88 101 ALA A CA 1
ATOM 787 C C . ALA A 1 101 ? 8.871 -5.004 -10.976 1.00 92.88 101 ALA A C 1
ATOM 789 O O . ALA A 1 101 ? 8.143 -5.570 -10.160 1.00 92.88 101 ALA A O 1
ATOM 790 N N . VAL A 1 102 ? 9.254 -3.734 -10.811 1.00 91.94 102 VAL A N 1
ATOM 791 C CA . VAL A 1 102 ? 8.854 -2.915 -9.657 1.00 91.94 102 VAL A CA 1
ATOM 792 C C . VAL A 1 102 ? 7.340 -2.714 -9.632 1.00 91.94 1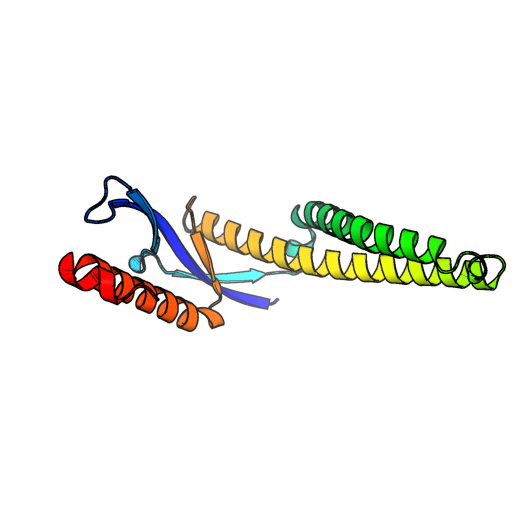02 VAL A C 1
ATOM 794 O O . VAL A 1 102 ? 6.725 -2.863 -8.575 1.00 91.94 102 VAL A O 1
ATOM 797 N N . CYS A 1 103 ? 6.721 -2.441 -10.783 1.00 90.81 103 CYS A N 1
ATOM 798 C CA . CYS A 1 103 ? 5.270 -2.296 -10.878 1.00 90.81 103 CYS A CA 1
ATOM 799 C C . CYS A 1 103 ? 4.541 -3.588 -10.489 1.00 90.81 103 CYS A C 1
ATOM 801 O O . CYS A 1 103 ? 3.562 -3.536 -9.746 1.00 90.81 103 CYS A O 1
ATOM 803 N N . ALA A 1 104 ? 5.036 -4.750 -10.924 1.00 88.38 104 ALA A N 1
ATOM 804 C CA . ALA A 1 104 ? 4.466 -6.048 -10.577 1.00 88.38 104 ALA A CA 1
ATOM 805 C C . ALA A 1 104 ? 4.576 -6.346 -9.072 1.00 88.38 104 ALA A C 1
ATOM 807 O O . ALA A 1 104 ? 3.608 -6.800 -8.458 1.00 88.38 104 ALA A O 1
ATOM 808 N N . ILE A 1 105 ? 5.724 -6.043 -8.456 1.00 90.31 105 ILE A N 1
ATOM 809 C CA . ILE A 1 105 ? 5.922 -6.205 -7.009 1.00 90.31 105 ILE A CA 1
ATOM 810 C C . ILE A 1 105 ? 4.970 -5.288 -6.236 1.00 90.31 105 ILE A C 1
ATOM 812 O O . ILE A 1 105 ? 4.271 -5.743 -5.327 1.00 90.31 105 ILE A O 1
ATOM 816 N N . LEU A 1 106 ? 4.908 -4.007 -6.606 1.00 88.50 106 LEU A N 1
ATOM 817 C CA . LEU A 1 106 ? 4.032 -3.034 -5.956 1.00 88.50 106 LEU A CA 1
ATOM 818 C C . LEU A 1 106 ? 2.563 -3.452 -6.076 1.00 88.50 106 LEU A C 1
ATOM 820 O O . LEU A 1 106 ? 1.826 -3.435 -5.087 1.00 88.50 106 LEU A O 1
ATOM 824 N N . TRP A 1 107 ? 2.153 -3.876 -7.270 1.00 87.50 107 TRP A N 1
ATOM 825 C CA . TRP A 1 107 ? 0.814 -4.381 -7.532 1.00 87.50 107 TRP A CA 1
ATOM 826 C C . TRP A 1 107 ? 0.464 -5.571 -6.639 1.00 87.50 107 TRP A C 1
ATOM 828 O O . TRP A 1 107 ? -0.608 -5.586 -6.027 1.00 87.50 107 TRP A O 1
ATOM 838 N N . PHE A 1 108 ? 1.369 -6.543 -6.514 1.00 85.75 108 PHE A N 1
ATOM 839 C CA . PHE A 1 108 ? 1.159 -7.715 -5.670 1.00 85.75 108 PHE A CA 1
ATOM 840 C C . PHE A 1 108 ? 0.995 -7.327 -4.196 1.00 85.75 108 PHE A C 1
ATOM 842 O O . PHE A 1 108 ? 0.036 -7.743 -3.543 1.00 85.75 108 PHE A O 1
ATOM 849 N N . VAL A 1 109 ? 1.877 -6.468 -3.677 1.00 86.19 109 VAL A N 1
ATOM 850 C CA . VAL A 1 109 ? 1.823 -6.008 -2.280 1.00 86.19 109 VAL A CA 1
ATOM 851 C C . VAL A 1 109 ? 0.521 -5.262 -1.985 1.00 86.19 109 VAL A C 1
ATOM 853 O O . VAL A 1 109 ? -0.122 -5.528 -0.966 1.00 86.19 109 VAL A O 1
ATOM 856 N N . LEU A 1 110 ? 0.113 -4.346 -2.867 1.00 83.56 110 LEU A N 1
ATOM 857 C CA . LEU A 1 110 ? -1.133 -3.594 -2.709 1.00 83.56 110 LEU A CA 1
ATOM 858 C C . LEU A 1 110 ? -2.354 -4.511 -2.778 1.00 83.56 110 LEU A C 1
ATOM 860 O O . LEU A 1 110 ? -3.231 -4.409 -1.923 1.00 83.56 110 LEU A O 1
ATOM 864 N N . THR A 1 111 ? -2.371 -5.451 -3.724 1.00 82.44 111 THR A N 1
ATOM 865 C CA . THR A 1 111 ? -3.465 -6.418 -3.878 1.00 82.44 111 THR A CA 1
ATOM 866 C C . THR A 1 111 ? -3.643 -7.250 -2.615 1.00 82.44 111 THR A C 1
ATOM 868 O O . THR A 1 111 ? -4.755 -7.356 -2.103 1.00 82.44 111 THR A O 1
ATOM 871 N N . VAL A 1 112 ? -2.553 -7.792 -2.064 1.00 79.94 112 VAL A N 1
ATOM 872 C CA . VAL A 1 112 ? -2.619 -8.599 -0.840 1.00 79.94 112 VAL A CA 1
ATOM 873 C C . VAL A 1 112 ? -3.102 -7.760 0.342 1.00 79.94 112 VAL A C 1
ATOM 875 O O . VAL A 1 112 ? -3.968 -8.206 1.090 1.00 79.94 112 VAL A O 1
ATOM 878 N N . LYS A 1 113 ? -2.588 -6.535 0.513 1.00 79.75 113 LYS A N 1
ATOM 879 C CA . LYS A 1 113 ? -2.994 -5.660 1.623 1.00 79.75 113 LYS A CA 1
ATOM 880 C C . LYS A 1 113 ? -4.463 -5.244 1.536 1.00 79.75 113 LYS A C 1
ATOM 882 O O . LYS A 1 113 ? -5.180 -5.347 2.530 1.00 79.75 113 LYS A O 1
ATOM 887 N N . ILE A 1 114 ? -4.908 -4.791 0.366 1.00 78.06 114 ILE A N 1
ATOM 888 C CA . ILE A 1 114 ? -6.283 -4.326 0.149 1.00 78.06 114 ILE A CA 1
ATOM 889 C C . ILE A 1 114 ? -7.253 -5.504 0.232 1.00 78.06 114 ILE A C 1
ATOM 891 O O . ILE A 1 114 ? -8.250 -5.411 0.941 1.00 78.06 114 ILE A O 1
ATOM 895 N N . GLY A 1 115 ? -6.931 -6.633 -0.402 1.00 77.06 115 GLY A N 1
ATOM 896 C CA . GLY A 1 115 ? -7.750 -7.840 -0.325 1.00 77.06 115 GLY A CA 1
ATOM 897 C C . GLY A 1 115 ? -7.883 -8.356 1.109 1.00 77.06 115 GLY A C 1
ATOM 898 O O . GLY A 1 115 ? -8.982 -8.681 1.544 1.00 77.06 115 GLY A O 1
ATOM 899 N N . LEU A 1 116 ? -6.803 -8.350 1.901 1.00 73.00 116 LEU A N 1
ATOM 900 C CA . LEU A 1 116 ? -6.874 -8.721 3.318 1.00 73.00 116 LEU A CA 1
ATOM 901 C C . LEU A 1 116 ? -7.778 -7.758 4.104 1.00 73.00 116 LEU A C 1
ATOM 903 O O . LEU A 1 116 ? -8.579 -8.198 4.924 1.00 73.00 116 LEU A O 1
ATOM 907 N N . SER A 1 117 ? -7.662 -6.454 3.851 1.00 73.88 117 SER A N 1
ATOM 908 C CA . SER A 1 117 ? -8.484 -5.433 4.507 1.00 73.88 117 SER A CA 1
ATOM 909 C C . SER A 1 117 ? -9.971 -5.588 4.173 1.00 73.88 117 SER A C 1
ATOM 911 O O . SER A 1 117 ? -10.803 -5.554 5.078 1.00 73.88 117 SER A O 1
ATOM 913 N N . ASN A 1 118 ? -10.305 -5.808 2.899 1.00 76.19 118 ASN A N 1
ATOM 914 C CA . ASN A 1 118 ? -11.681 -6.022 2.448 1.00 76.19 118 ASN A CA 1
ATOM 915 C C . ASN A 1 118 ? -12.271 -7.286 3.071 1.00 76.19 118 ASN A C 1
ATOM 917 O O . ASN A 1 118 ? -13.326 -7.231 3.685 1.00 76.19 118 ASN A O 1
ATOM 921 N N . LYS A 1 119 ? -11.527 -8.395 3.047 1.00 73.75 119 LYS A N 1
ATOM 922 C CA . LYS A 1 119 ?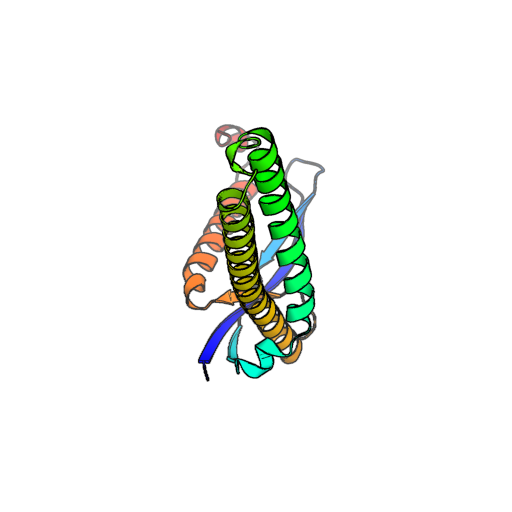 -11.935 -9.664 3.666 1.00 73.75 119 LYS A CA 1
ATOM 923 C C . LYS A 1 119 ? -12.216 -9.543 5.159 1.00 73.75 119 LYS A C 1
ATOM 925 O O . LYS A 1 119 ? -13.193 -10.102 5.649 1.00 73.75 119 LYS A O 1
ATOM 930 N N . LYS A 1 120 ? -11.349 -8.836 5.893 1.00 71.88 120 LYS A N 1
ATOM 931 C CA . LYS A 1 120 ? -11.561 -8.574 7.323 1.00 71.88 120 LYS A CA 1
ATOM 932 C C . LYS A 1 120 ? -12.835 -7.756 7.537 1.00 71.88 120 LYS A C 1
ATOM 934 O O . LYS A 1 120 ? -13.594 -8.053 8.452 1.00 71.88 120 LYS A O 1
ATOM 939 N N . ARG A 1 121 ? -13.080 -6.756 6.687 1.00 72.94 121 ARG A N 1
ATOM 940 C CA . ARG A 1 121 ? -14.283 -5.922 6.745 1.00 72.94 121 ARG A CA 1
ATOM 941 C C . ARG A 1 121 ? -15.550 -6.721 6.440 1.00 72.94 121 ARG A C 1
ATOM 943 O O . ARG A 1 121 ? -16.489 -6.641 7.222 1.00 72.94 121 ARG A O 1
ATOM 950 N N . ASP A 1 122 ? -15.542 -7.533 5.388 1.00 75.50 122 ASP A N 1
ATOM 951 C CA . ASP A 1 122 ? -16.676 -8.374 4.992 1.00 75.50 122 ASP A CA 1
ATOM 952 C C . ASP A 1 122 ? -17.023 -9.406 6.072 1.00 75.50 122 ASP A C 1
ATOM 954 O O . ASP A 1 122 ? -18.195 -9.641 6.357 1.00 75.50 122 ASP A O 1
ATOM 958 N N . ALA A 1 123 ? -16.011 -9.999 6.717 1.00 72.00 123 ALA A N 1
ATOM 959 C CA . ALA A 1 123 ? -16.219 -10.925 7.829 1.00 72.00 123 ALA A CA 1
ATOM 960 C C . ALA A 1 123 ? -16.920 -10.245 9.014 1.00 72.00 123 ALA A C 1
ATOM 962 O O . ALA A 1 123 ? -17.877 -10.787 9.564 1.00 72.00 123 ALA A O 1
ATOM 963 N N . VAL A 1 124 ? -16.496 -9.029 9.367 1.00 70.56 124 VAL A N 1
ATOM 964 C CA . VAL A 1 124 ? -17.137 -8.264 10.445 1.00 70.56 124 VAL A CA 1
ATOM 965 C C . VAL A 1 124 ? -18.539 -7.811 10.059 1.00 70.56 124 VAL A C 1
ATOM 967 O O . VAL A 1 124 ? -19.444 -7.908 10.881 1.00 70.56 124 VAL A O 1
ATOM 970 N N . GLU A 1 125 ? -18.757 -7.372 8.820 1.00 73.75 125 GLU A N 1
ATOM 971 C CA . GLU A 1 125 ? -20.090 -6.984 8.349 1.00 73.75 125 GLU A CA 1
ATOM 972 C C . GLU A 1 125 ? -21.059 -8.175 8.352 1.00 73.75 125 GLU A C 1
ATOM 974 O O . GLU A 1 125 ? -22.220 -8.021 8.728 1.00 73.75 125 GLU A O 1
ATOM 979 N N . LYS A 1 126 ? -20.580 -9.379 8.013 1.00 74.31 126 LYS A N 1
ATOM 980 C CA . LYS A 1 126 ? -21.384 -10.606 8.046 1.00 74.31 126 LYS A CA 1
ATOM 981 C C . LYS A 1 126 ? -21.737 -11.051 9.467 1.00 74.31 126 LYS A C 1
ATOM 983 O O . LYS A 1 126 ? -22.845 -11.527 9.686 1.00 74.31 126 LYS A O 1
ATOM 988 N N . GLU A 1 127 ? -20.813 -10.920 10.418 1.00 71.38 127 GLU A N 1
ATOM 989 C CA . GLU A 1 127 ? -21.026 -11.375 11.799 1.00 71.38 127 GLU A CA 1
ATOM 990 C C . GLU A 1 127 ? -21.733 -10.341 12.683 1.00 71.38 127 GLU A C 1
ATOM 992 O O . GLU A 1 127 ? -22.445 -10.710 13.613 1.00 71.38 127 GLU A O 1
ATOM 997 N N . ARG A 1 128 ? -21.528 -9.045 12.426 1.00 68.88 128 ARG A N 1
ATOM 998 C CA . ARG A 1 128 ? -21.958 -7.955 13.320 1.00 68.88 128 ARG A CA 1
ATOM 999 C C . ARG A 1 128 ? -22.849 -6.910 12.654 1.00 68.88 128 ARG A C 1
ATOM 1001 O O . ARG A 1 128 ? -23.352 -6.023 13.339 1.00 68.88 128 ARG A O 1
ATOM 1008 N N . GLY A 1 129 ? -23.067 -7.013 11.345 1.00 68.75 129 GLY A N 1
ATOM 1009 C CA . GLY A 1 129 ? -23.866 -6.067 10.574 1.00 68.75 129 GLY A CA 1
ATOM 1010 C C . GLY A 1 129 ? -23.096 -4.817 10.138 1.00 68.75 129 GLY A C 1
ATOM 1011 O O . GLY A 1 129 ? -21.913 -4.620 10.434 1.00 68.75 129 GLY A O 1
ATOM 1012 N N . LYS A 1 130 ? -23.789 -3.945 9.399 1.00 69.06 130 LYS A N 1
ATOM 1013 C CA . LYS A 1 130 ? -23.234 -2.695 8.863 1.00 69.06 130 LYS A CA 1
ATOM 1014 C C . LYS A 1 130 ? -22.925 -1.708 9.989 1.00 69.06 130 LYS A C 1
ATOM 1016 O O . LYS A 1 130 ? -23.820 -1.296 10.716 1.00 69.06 130 LYS A O 1
ATOM 1021 N N . GLY A 1 131 ? -21.665 -1.295 10.092 1.00 64.12 131 GLY A N 1
ATOM 1022 C CA . GLY A 1 131 ? -21.194 -0.321 11.078 1.00 64.12 131 GLY A CA 1
ATOM 1023 C C . GLY A 1 131 ? -19.790 0.187 10.749 1.00 64.12 131 GLY A C 1
ATOM 1024 O O . GLY A 1 131 ? -19.083 -0.399 9.924 1.00 64.12 131 GLY A O 1
ATOM 1025 N N . ASN A 1 132 ? -19.378 1.293 11.374 1.00 67.75 132 ASN A N 1
ATOM 1026 C CA . ASN A 1 132 ? -18.014 1.807 11.237 1.00 67.75 132 ASN A CA 1
ATOM 1027 C C . ASN A 1 132 ? -17.074 1.024 12.166 1.00 67.75 132 ASN A C 1
ATOM 1029 O O . ASN A 1 132 ? -16.781 1.421 13.296 1.00 67.75 132 ASN A O 1
ATOM 1033 N N . TRP A 1 133 ? -16.667 -0.154 11.702 1.00 70.69 133 TRP A N 1
ATOM 1034 C CA . TRP A 1 133 ? -15.829 -1.074 12.457 1.00 70.69 133 TRP A CA 1
ATOM 1035 C C . TRP A 1 133 ? -14.354 -0.783 12.213 1.00 70.69 133 TRP A C 1
ATOM 1037 O O . TRP A 1 133 ? -13.862 -0.873 11.086 1.00 70.69 133 TRP A O 1
ATOM 1047 N N . ARG A 1 134 ? -13.616 -0.496 13.285 1.00 72.69 134 ARG A N 1
ATOM 1048 C CA . ARG A 1 134 ? -12.159 -0.440 13.231 1.00 72.69 134 ARG A CA 1
ATOM 1049 C C . ARG A 1 134 ? -11.597 -1.829 13.493 1.00 72.69 134 ARG A C 1
ATOM 1051 O O . ARG A 1 134 ? -11.897 -2.451 14.509 1.00 72.69 134 ARG A O 1
ATOM 1058 N N . LEU A 1 135 ? -10.785 -2.300 12.556 1.00 75.00 135 LEU A N 1
ATOM 1059 C CA . LEU A 1 135 ? -10.132 -3.604 12.589 1.00 75.00 135 LEU A CA 1
ATOM 1060 C C . LEU A 1 135 ? -8.714 -3.419 13.130 1.00 75.00 135 LEU A C 1
ATOM 1062 O O . LEU A 1 135 ? -7.950 -2.623 12.584 1.00 75.00 135 LEU A O 1
ATOM 1066 N N . VAL A 1 136 ? -8.362 -4.136 14.191 1.00 72.88 136 VAL A N 1
ATOM 1067 C CA . VAL A 1 136 ? -7.032 -4.082 14.810 1.00 72.88 136 VAL A CA 1
ATOM 1068 C C . VAL A 1 136 ? -6.508 -5.504 14.946 1.00 72.88 136 VAL A C 1
ATOM 1070 O O . VAL A 1 136 ? -7.221 -6.394 15.407 1.00 72.88 136 VAL A O 1
ATOM 1073 N N . ASP A 1 137 ? -5.270 -5.741 14.519 1.00 73.88 137 ASP A N 1
ATOM 1074 C CA . ASP A 1 137 ? -4.646 -7.053 14.675 1.00 73.88 137 ASP A CA 1
ATOM 1075 C C . ASP A 1 137 ? -4.338 -7.335 16.149 1.00 73.88 137 ASP A C 1
ATOM 1077 O O . ASP A 1 137 ? -3.971 -6.434 16.901 1.00 73.88 137 ASP A O 1
ATOM 1081 N N . GLU A 1 138 ? -4.455 -8.601 16.562 1.00 73.19 138 GLU A N 1
ATOM 1082 C CA . GLU A 1 138 ? -4.265 -9.013 17.963 1.00 73.19 138 GLU A CA 1
ATOM 1083 C C . GLU A 1 138 ? -2.908 -8.557 18.526 1.00 73.19 138 GLU A C 1
ATOM 1085 O O . GLU A 1 138 ? -2.813 -8.123 19.667 1.00 73.19 138 GLU A O 1
ATOM 1090 N N . LYS A 1 139 ? -1.858 -8.597 17.697 1.00 75.75 139 LYS A N 1
ATOM 1091 C CA . LYS A 1 139 ? -0.490 -8.222 18.088 1.00 75.75 139 LYS A CA 1
ATOM 1092 C C . LYS A 1 139 ? -0.334 -6.735 18.409 1.00 75.75 139 LYS A C 1
ATOM 1094 O O . LYS A 1 139 ? 0.509 -6.376 19.223 1.00 75.75 139 LYS A O 1
ATOM 1099 N N . ASP A 1 140 ? -1.132 -5.887 17.767 1.00 76.38 140 ASP A N 1
ATOM 1100 C CA . ASP A 1 140 ? -1.080 -4.433 17.934 1.00 76.38 140 ASP A CA 1
ATOM 1101 C C . ASP A 1 140 ? -2.135 -3.926 18.926 1.00 76.38 140 ASP A C 1
ATOM 1103 O O . ASP A 1 140 ? -2.188 -2.731 19.231 1.00 76.38 140 ASP A O 1
ATOM 1107 N N . TRP A 1 141 ? -2.967 -4.829 19.453 1.00 75.56 141 TRP A N 1
ATOM 1108 C CA . TRP A 1 141 ? -4.084 -4.499 20.326 1.00 75.56 141 TRP A CA 1
ATOM 1109 C C . TRP A 1 141 ? -3.653 -3.779 21.603 1.00 75.56 141 TRP A C 1
ATOM 1111 O O . TRP A 1 141 ? -4.196 -2.726 21.933 1.00 75.56 141 TRP A O 1
ATOM 1121 N N . ASP A 1 142 ? -2.630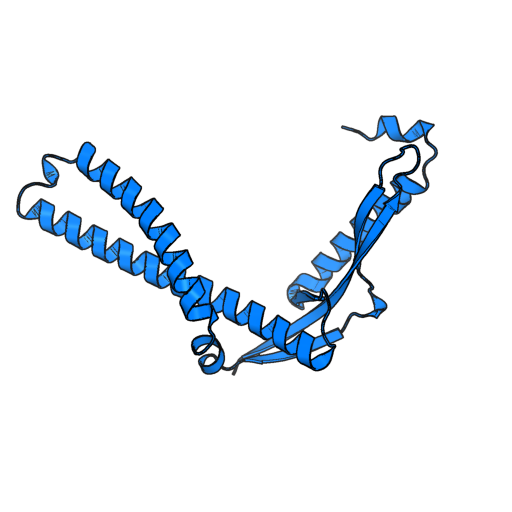 -4.287 22.290 1.00 75.56 142 ASP A N 1
ATOM 1122 C CA . ASP A 1 142 ? -2.160 -3.693 23.545 1.00 75.56 142 ASP A CA 1
ATOM 1123 C C . ASP A 1 142 ? -1.620 -2.277 23.338 1.00 75.56 142 ASP A C 1
ATOM 1125 O O . ASP A 1 142 ? -1.868 -1.370 24.138 1.00 75.56 142 ASP A O 1
ATOM 1129 N N . LYS A 1 143 ? -0.914 -2.055 22.225 1.00 79.56 143 LYS A N 1
ATOM 1130 C CA . LYS A 1 143 ? -0.421 -0.726 21.851 1.00 79.56 143 LYS A CA 1
ATOM 1131 C C . LYS A 1 143 ? -1.581 0.215 21.531 1.00 79.56 143 LYS A C 1
ATOM 1133 O O . LYS A 1 143 ? -1.553 1.381 21.926 1.00 79.56 143 LYS A O 1
ATOM 1138 N N . PHE A 1 144 ? -2.599 -0.291 20.842 1.00 74.75 144 PHE A N 1
ATOM 1139 C CA . PHE A 1 144 ? -3.796 0.462 20.494 1.00 74.75 144 PHE A CA 1
ATOM 1140 C C . PHE A 1 144 ? -4.591 0.892 21.737 1.00 74.75 144 PHE A C 1
ATOM 1142 O O . PHE A 1 144 ? -4.911 2.072 21.871 1.00 74.75 144 PHE A O 1
ATOM 1149 N N . ILE A 1 145 ? -4.829 -0.017 22.689 1.00 76.88 145 ILE A N 1
ATOM 1150 C CA . ILE A 1 145 ? -5.530 0.292 23.945 1.00 76.88 145 ILE A CA 1
ATOM 1151 C C . ILE A 1 145 ? -4.749 1.301 24.788 1.00 76.88 145 ILE A C 1
ATOM 1153 O O . ILE A 1 145 ? -5.332 2.266 25.278 1.00 76.88 145 ILE A O 1
ATOM 1157 N N . ARG A 1 146 ? -3.422 1.153 24.907 1.00 79.12 146 ARG A N 1
ATOM 1158 C CA . ARG A 1 146 ? -2.584 2.140 25.615 1.00 79.12 146 ARG A CA 1
ATOM 1159 C C . ARG A 1 146 ? -2.720 3.540 25.019 1.00 79.12 146 ARG A C 1
ATOM 1161 O O . ARG A 1 146 ? -2.827 4.509 25.764 1.00 79.12 146 ARG A O 1
ATOM 1168 N N . MET A 1 147 ? -2.748 3.642 23.691 1.00 79.25 147 MET A N 1
ATOM 1169 C CA . MET A 1 147 ? -2.909 4.917 22.991 1.00 79.25 147 MET A CA 1
ATOM 1170 C C . MET A 1 147 ? -4.293 5.530 23.227 1.00 79.25 147 MET A C 1
ATOM 1172 O O . MET A 1 147 ? -4.388 6.726 23.492 1.00 79.25 147 MET A O 1
ATOM 1176 N N . ILE A 1 148 ? -5.357 4.723 23.176 1.00 79.06 148 ILE A N 1
ATOM 1177 C CA . ILE A 1 148 ? -6.717 5.193 23.471 1.00 79.06 148 ILE A CA 1
ATOM 1178 C C . ILE A 1 148 ? -6.829 5.659 24.918 1.00 79.06 148 ILE A C 1
ATOM 1180 O O . ILE A 1 148 ? -7.365 6.734 25.157 1.00 79.06 148 ILE A O 1
ATOM 1184 N N . ASN A 1 149 ? -6.309 4.892 25.874 1.00 78.00 149 ASN A N 1
ATOM 1185 C CA . ASN A 1 149 ? -6.395 5.240 27.291 1.00 78.00 149 ASN A CA 1
ATOM 1186 C C . ASN A 1 149 ? -5.603 6.510 27.610 1.00 78.00 149 ASN A C 1
ATOM 1188 O O . ASN A 1 149 ? -6.091 7.362 28.346 1.00 78.00 149 ASN A O 1
ATOM 1192 N N . ALA A 1 150 ? -4.425 6.685 27.003 1.00 77.50 150 ALA A N 1
ATOM 1193 C CA . ALA A 1 150 ? -3.670 7.930 27.104 1.00 77.50 150 ALA A CA 1
ATOM 1194 C C . ALA A 1 150 ? -4.460 9.119 26.529 1.00 77.50 150 ALA A C 1
ATOM 1196 O O . ALA A 1 150 ? -4.544 10.166 27.165 1.00 77.50 150 ALA A O 1
ATOM 1197 N N . ALA A 1 151 ? -5.095 8.940 25.366 1.00 75.62 151 ALA A N 1
ATOM 1198 C CA . ALA A 1 151 ? -5.925 9.973 24.756 1.00 75.62 151 ALA A CA 1
ATOM 1199 C C . ALA A 1 151 ? -7.177 10.293 25.593 1.00 75.62 151 ALA A C 1
ATOM 1201 O O . ALA A 1 151 ? -7.528 11.461 25.729 1.00 75.62 151 ALA A O 1
ATOM 1202 N N . LYS A 1 152 ? -7.838 9.286 26.181 1.00 76.31 152 LYS A N 1
ATOM 1203 C CA . LYS A 1 152 ? -8.976 9.473 27.097 1.00 76.31 152 LYS A CA 1
ATOM 1204 C C . LYS A 1 152 ? -8.561 10.259 28.338 1.00 76.31 152 LYS A C 1
ATOM 1206 O O . LYS A 1 152 ? -9.212 11.245 28.658 1.00 76.31 152 LYS A O 1
ATOM 1211 N N . LYS A 1 153 ? -7.438 9.894 28.963 1.00 76.81 153 LYS A N 1
ATOM 1212 C CA . LYS A 1 153 ? -6.912 10.587 30.144 1.00 76.81 153 LYS A CA 1
ATOM 1213 C C . LYS A 1 153 ? -6.576 12.055 29.856 1.00 76.81 153 LYS A C 1
ATOM 1215 O O . LYS A 1 153 ? -6.995 12.932 30.600 1.00 76.81 153 LYS A O 1
ATOM 1220 N N . GLN A 1 154 ? -5.908 12.338 28.733 1.00 72.75 154 GLN A N 1
ATOM 1221 C CA . GLN A 1 154 ? -5.645 13.719 28.303 1.00 72.75 154 GLN A CA 1
ATOM 1222 C C . GLN A 1 154 ? -6.935 14.520 28.075 1.00 72.75 154 GLN A C 1
ATOM 1224 O O . GLN A 1 154 ? -6.992 15.709 28.383 1.00 72.75 154 GLN A O 1
ATOM 1229 N N . ARG A 1 155 ? -7.985 13.883 27.537 1.00 67.94 155 ARG A N 1
ATOM 1230 C CA . ARG A 1 155 ? -9.298 14.527 27.393 1.00 67.94 155 ARG A CA 1
ATOM 1231 C C . ARG A 1 155 ? -9.919 14.801 28.757 1.00 67.94 155 ARG A C 1
ATOM 1233 O O . ARG A 1 155 ? -10.350 15.920 28.995 1.00 67.94 155 ARG A O 1
ATOM 1240 N N . GLU A 1 156 ? -9.945 13.832 29.662 1.00 73.25 156 GLU A N 1
ATOM 1241 C CA . GLU A 1 156 ? -10.484 14.028 31.012 1.00 73.25 156 GLU A CA 1
ATOM 1242 C C . GLU A 1 156 ? -9.783 15.181 31.740 1.00 73.25 156 GLU A C 1
ATOM 1244 O O . GLU A 1 156 ? -10.461 16.033 32.308 1.00 73.25 156 GLU A O 1
ATOM 1249 N N . GLU A 1 157 ? -8.458 15.291 31.641 1.00 73.50 157 GLU A N 1
ATOM 1250 C CA . GLU A 1 157 ? -7.676 16.405 32.199 1.00 73.50 157 GLU A CA 1
ATOM 1251 C C . GLU A 1 157 ? -8.056 17.760 31.567 1.00 73.50 157 GLU A C 1
ATOM 1253 O O . GLU A 1 157 ? -8.257 18.748 32.279 1.00 73.50 157 GLU A O 1
ATOM 1258 N N . LEU A 1 158 ? -8.241 17.810 30.242 1.00 65.69 158 LEU A N 1
ATOM 1259 C CA . LEU A 1 158 ? -8.665 19.016 29.520 1.00 65.69 158 LEU A CA 1
ATOM 1260 C C . LEU A 1 158 ? -10.091 19.459 29.888 1.00 65.69 158 LEU A C 1
ATOM 1262 O O . LEU A 1 158 ? -10.364 20.656 29.961 1.00 65.69 158 LEU A O 1
ATOM 1266 N N . TYR A 1 159 ? -11.007 18.513 30.107 1.00 62.88 159 TYR A N 1
ATOM 1267 C CA . TYR A 1 159 ? -12.410 18.795 30.424 1.00 62.88 159 TYR A CA 1
ATOM 1268 C C . TYR A 1 159 ? -12.652 19.059 31.922 1.00 62.88 159 TYR A C 1
ATOM 1270 O O . TYR A 1 159 ? -13.565 19.818 32.245 1.00 62.88 159 TYR A O 1
ATOM 1278 N N . SER A 1 160 ? -11.836 18.496 32.822 1.00 66.38 160 SER A N 1
ATOM 1279 C CA . SER A 1 160 ? -11.952 18.662 34.285 1.00 66.38 160 SER A CA 1
ATOM 1280 C C . SER A 1 160 ? -11.205 19.877 34.845 1.00 66.38 160 SER A C 1
ATOM 1282 O O . SER A 1 160 ? -11.543 20.353 35.927 1.00 66.38 160 SER A O 1
ATOM 1284 N N . SER A 1 161 ? -10.229 20.423 34.114 1.00 58.31 161 SER A N 1
ATOM 1285 C CA . SER A 1 161 ? -9.459 21.586 34.571 1.00 58.31 161 SER A CA 1
ATOM 1286 C C . SER A 1 161 ? -10.249 22.895 34.387 1.00 58.31 161 SER A C 1
ATOM 1288 O O . SER A 1 161 ? -10.782 23.118 33.292 1.00 58.31 161 SER A O 1
ATOM 1290 N N . PRO A 1 162 ? -10.334 23.790 35.393 1.00 56.75 162 PRO A N 1
ATOM 1291 C CA . PRO A 1 162 ? -11.000 25.087 35.260 1.00 56.75 162 PRO A CA 1
ATOM 1292 C C . PRO A 1 162 ? -10.323 25.965 34.185 1.00 56.75 162 PRO A C 1
ATOM 1294 O O . PRO A 1 162 ? -9.138 25.779 33.895 1.00 56.75 162 PRO A O 1
ATOM 1297 N N . PRO A 1 163 ? -11.044 26.925 33.570 1.00 57.59 163 PRO A N 1
ATOM 1298 C CA . PRO A 1 163 ? -10.551 27.697 32.421 1.00 57.59 163 PRO A CA 1
ATOM 1299 C C . PRO A 1 163 ? -9.214 28.421 32.653 1.00 57.59 163 PRO A C 1
ATOM 1301 O O . PRO A 1 163 ? -8.487 28.665 31.695 1.00 57.59 163 PRO A O 1
ATOM 1304 N N . SER A 1 164 ? -8.875 28.738 33.907 1.00 58.31 164 SER A N 1
ATOM 1305 C CA . SER A 1 164 ? -7.698 29.526 34.293 1.00 58.31 164 SER A CA 1
ATOM 1306 C C . SER A 1 164 ? -6.351 28.803 34.175 1.00 58.31 164 SER A C 1
ATOM 1308 O O . SER A 1 164 ? -5.329 29.476 34.089 1.00 58.31 164 SER A O 1
ATOM 1310 N N . ASP A 1 165 ? -6.317 27.465 34.158 1.00 55.16 165 ASP A N 1
ATOM 1311 C CA . ASP A 1 165 ? -5.059 26.691 34.076 1.00 55.16 165 ASP A CA 1
ATOM 1312 C C . ASP A 1 165 ? -4.763 26.132 32.673 1.00 55.16 165 ASP A C 1
ATOM 1314 O O . ASP A 1 165 ? -3.690 25.579 32.422 1.00 55.16 165 ASP A O 1
ATOM 1318 N N . ARG A 1 166 ? -5.682 26.312 31.717 1.00 54.22 166 ARG A N 1
ATOM 1319 C CA . ARG A 1 166 ? -5.560 25.749 30.360 1.00 54.22 166 ARG A CA 1
ATOM 1320 C C . ARG A 1 166 ? -4.591 26.513 29.453 1.00 54.22 166 ARG A C 1
ATOM 1322 O O . ARG A 1 166 ? -4.163 25.967 28.441 1.00 54.22 166 ARG A O 1
ATOM 1329 N N . ASP A 1 167 ? -4.219 27.738 29.822 1.00 52.88 167 ASP A N 1
ATOM 1330 C CA . ASP A 1 167 ? -3.304 28.581 29.038 1.00 52.88 167 ASP A CA 1
ATOM 1331 C C . ASP A 1 167 ? -1.818 28.264 29.297 1.00 52.88 167 ASP A C 1
ATOM 1333 O O . ASP A 1 167 ? -0.947 28.646 28.524 1.00 52.88 167 ASP A O 1
ATOM 1337 N N . LYS A 1 168 ? -1.505 27.504 30.358 1.00 53.94 16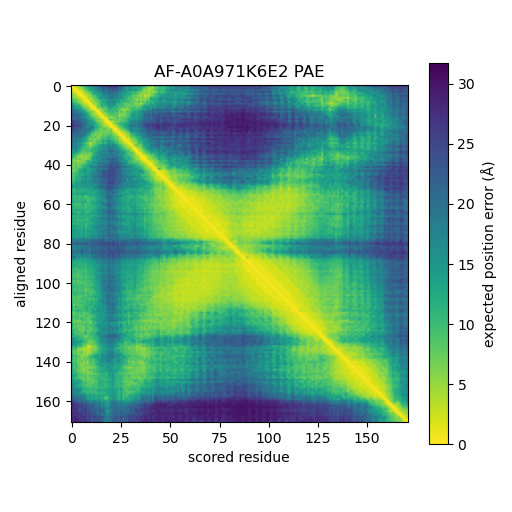8 LYS A N 1
ATOM 1338 C CA . LYS A 1 168 ? -0.121 27.140 30.727 1.00 53.94 168 LYS A CA 1
ATOM 1339 C C . LYS A 1 168 ? 0.390 25.853 30.074 1.00 53.94 168 LYS A C 1
ATOM 1341 O O . LYS A 1 168 ? 1.557 25.515 30.239 1.00 53.94 168 LYS A O 1
ATOM 1346 N N . THR A 1 169 ? -0.471 25.107 29.381 1.00 51.22 169 THR A N 1
ATOM 1347 C CA . THR A 1 169 ? -0.147 23.782 28.812 1.00 51.22 169 THR A CA 1
ATOM 1348 C C . THR A 1 169 ? -0.066 23.763 27.285 1.00 51.22 169 THR A C 1
ATOM 1350 O O . THR A 1 169 ? 0.144 22.699 26.703 1.00 51.22 169 THR A O 1
ATOM 1353 N N . ARG A 1 170 ? -0.179 24.920 26.617 1.00 47.12 170 ARG A N 1
ATOM 1354 C CA . ARG A 1 170 ? 0.185 25.039 25.199 1.00 47.12 170 ARG A CA 1
ATOM 1355 C C . ARG A 1 170 ? 1.699 25.275 25.076 1.00 47.12 170 ARG A C 1
ATOM 1357 O O . ARG A 1 170 ? 2.159 26.282 25.609 1.00 47.12 170 ARG A O 1
ATOM 1364 N N . PRO A 1 171 ? 2.465 24.370 24.436 1.00 49.91 171 PRO A N 1
ATOM 1365 C CA . PRO A 1 171 ? 3.825 24.673 23.997 1.00 49.91 171 PRO A CA 1
ATOM 1366 C C . PRO A 1 171 ? 3.838 25.712 22.869 1.00 49.91 171 PRO A C 1
ATOM 1368 O O . PRO A 1 171 ? 2.821 25.811 22.138 1.00 49.91 171 PRO A O 1
#

Mean predicted aligned error: 13.76 Å

pLDDT: mean 72.03, std 13.61, range [42.97, 93.19]

Radius of gyration: 24.9 Å; Cα contacts (8 Å, |Δi|>4): 159; chains: 1; bounding box: 48×52×66 Å

Nearest PDB structures (foldseek):
  5svo-assembly1_B  TM=1.881E-01  e=2.965E+00  Homo sapiens
  5i96-assembly1_A  TM=1.640E-01  e=5.895E+00  Homo sapiens

Secondary structure (DSSP, 8-state):
-EEEEEEEEEEEEEEEEPTTSS-EEEEEEE-GGG-EEEEEEE-HHHHHSSTHHHHHHHHHHHHHHHHHHHHHHHHHHHSTTTTSSHHHHHHHHHHHHHHHHHHHHHHHHHHHHHHHHHHHHHHHHHHH-SS-EEEEEGGGHHHHHHHHHHHHHHHHHHHHS-GGGGGGS--

Foldseek 3Di:
DDKFKWKKWFWDFDWDDQPPDPDIDGDTDTDPVPIDIDIDDDDVVQLCPDPLLVVLLVVLCVVLCVVLVVVVVVCCVPVVPCLPDDSVVVVVVVSVVVSVVSSVVSSVVSSNVVSVVVSVVVRCCVVPNDGPMDMGGPVCVVVVVVVVVVVVVVVCCSVVDPPVCNVVPDD

Sequence (171 aa):
MKTYIFRSILTEHVERVIPGTVFSRMELEFKESTSAQHKLELSLKDLLTDRAWRSSLFISLLVCAGVFGLTWGLMVITLKGALQGDRGTLIKASYAAVSIAVCAILWFVLTVKIGLSNKKRDAVEKERGKGNWRLVDEKDWDKFIRMINAAKKQREELYSSPPSDRDKTRP

Solvent-accessible surface area (backbone atoms only — not comparable to full-atom values): 9710 Å² total; per-residue (Å²): 128,51,79,46,59,33,31,37,31,45,46,43,80,45,77,43,70,43,90,95,55,98,51,67,44,80,38,83,43,72,46,71,90,57,54,47,79,45,80,45,79,47,53,69,69,69,47,60,75,36,73,42,45,60,58,26,42,54,54,29,48,54,54,43,51,52,54,52,49,52,53,48,53,52,45,53,69,76,38,54,76,65,54,54,62,75,71,12,52,53,52,54,52,52,52,51,53,52,52,51,51,52,35,53,54,50,22,51,54,45,19,54,52,48,26,52,53,49,52,54,49,53,53,47,37,72,76,72,44,94,70,60,64,47,78,43,48,59,89,52,39,66,62,50,50,53,52,51,51,52,54,50,51,56,47,52,53,65,72,71,50,62,83,86,65,61,76,79,74,66,131